Protein AF-A0A7K4RQ87-F1 (afdb_monomer_lite)

Structure (mmCIF, N/CA/C/O backbone):
data_AF-A0A7K4RQ87-F1
#
_entry.id   AF-A0A7K4RQ87-F1
#
loop_
_atom_site.group_PDB
_atom_site.id
_atom_site.type_symbol
_atom_site.label_atom_id
_atom_site.label_alt_id
_atom_site.label_comp_id
_atom_site.label_asym_id
_atom_site.label_entity_id
_atom_site.label_seq_id
_atom_site.pdbx_PDB_ins_code
_atom_site.Cartn_x
_atom_site.Cartn_y
_atom_site.Cartn_z
_atom_site.occupancy
_atom_site.B_iso_or_equiv
_atom_site.auth_seq_id
_atom_site.auth_comp_id
_atom_site.auth_asym_id
_atom_site.auth_atom_id
_atom_site.pdbx_PDB_model_num
ATOM 1 N N . CYS A 1 1 ? 6.239 17.007 -23.712 1.00 71.81 1 CYS A N 1
ATOM 2 C CA . CYS A 1 1 ? 6.981 16.562 -22.497 1.00 71.81 1 CYS A CA 1
ATOM 3 C C . CYS A 1 1 ? 7.692 15.211 -22.732 1.00 71.81 1 CYS A C 1
ATOM 5 O O . CYS A 1 1 ? 7.040 14.273 -23.178 1.00 71.81 1 CYS A O 1
ATOM 7 N N . ARG A 1 2 ? 9.006 15.061 -22.448 1.00 76.50 2 ARG A N 1
ATOM 8 C CA . ARG A 1 2 ? 9.736 13.784 -22.694 1.00 76.50 2 ARG A CA 1
ATOM 9 C C . ARG A 1 2 ? 9.227 12.616 -21.839 1.00 76.50 2 ARG A C 1
ATOM 11 O O . ARG A 1 2 ? 9.344 11.472 -22.269 1.00 76.50 2 ARG A O 1
ATOM 18 N N . ILE A 1 3 ? 8.670 12.903 -20.662 1.00 80.56 3 ILE A N 1
ATOM 19 C CA . ILE A 1 3 ? 8.140 11.894 -19.736 1.00 80.56 3 ILE A CA 1
ATOM 20 C C . ILE A 1 3 ? 6.882 11.239 -20.320 1.00 80.56 3 ILE A C 1
ATOM 22 O O . ILE A 1 3 ? 6.800 10.014 -20.329 1.00 80.56 3 ILE A O 1
ATOM 26 N N . LEU A 1 4 ? 5.961 12.027 -20.891 1.00 82.56 4 LEU A N 1
ATOM 27 C CA . LEU A 1 4 ? 4.746 11.512 -21.542 1.00 82.56 4 LEU A CA 1
ATOM 28 C C . LEU A 1 4 ? 5.076 10.559 -22.702 1.00 82.56 4 LEU A C 1
ATOM 30 O O . LEU A 1 4 ? 4.480 9.497 -22.822 1.00 82.56 4 LEU A O 1
ATOM 34 N N . LEU A 1 5 ? 6.093 10.887 -23.502 1.00 82.31 5 LEU A N 1
ATOM 35 C CA . LEU A 1 5 ? 6.500 10.060 -24.643 1.00 82.31 5 LEU A CA 1
ATOM 36 C C . LEU A 1 5 ? 7.247 8.782 -24.231 1.00 82.31 5 LEU A C 1
ATOM 38 O O . LEU A 1 5 ? 7.073 7.740 -24.852 1.00 82.31 5 LEU A O 1
ATOM 42 N N . LYS A 1 6 ? 8.125 8.854 -23.220 1.00 79.81 6 LYS A N 1
ATOM 43 C CA . LYS A 1 6 ? 8.990 7.720 -22.844 1.00 79.81 6 LYS A CA 1
ATOM 44 C C . LYS A 1 6 ? 8.372 6.796 -21.800 1.00 79.81 6 LYS A C 1
ATOM 46 O O . LYS A 1 6 ? 8.482 5.585 -21.938 1.00 79.81 6 LYS A O 1
ATOM 51 N N . LYS A 1 7 ? 7.785 7.361 -20.741 1.00 79.75 7 LYS A N 1
ATOM 52 C CA . LYS A 1 7 ? 7.268 6.595 -19.597 1.00 79.75 7 LYS A CA 1
ATOM 53 C C . LYS A 1 7 ? 5.813 6.193 -19.809 1.00 79.75 7 LYS A C 1
ATOM 55 O O . LYS A 1 7 ? 5.463 5.052 -19.554 1.00 79.75 7 LYS A O 1
ATOM 60 N N . TYR A 1 8 ? 5.009 7.116 -20.333 1.00 82.69 8 TYR A N 1
ATOM 61 C CA . TYR A 1 8 ? 3.589 6.889 -20.618 1.00 82.69 8 TYR A CA 1
ATOM 62 C C . TYR A 1 8 ? 3.322 6.458 -22.067 1.00 82.69 8 TYR A C 1
ATOM 64 O O . TYR A 1 8 ? 2.170 6.348 -22.463 1.00 82.69 8 TYR A O 1
ATOM 72 N N . ARG A 1 9 ? 4.389 6.240 -22.858 1.00 82.25 9 ARG A N 1
ATOM 73 C CA . ARG A 1 9 ? 4.355 5.750 -24.251 1.00 82.25 9 ARG A CA 1
ATOM 74 C C . ARG A 1 9 ? 3.374 6.494 -25.163 1.00 82.25 9 ARG A C 1
ATOM 76 O O . ARG A 1 9 ? 2.873 5.944 -26.137 1.00 82.25 9 ARG A O 1
ATOM 83 N N . LEU A 1 10 ? 3.119 7.765 -24.868 1.00 82.69 10 LEU A N 1
ATOM 84 C CA . LEU A 1 10 ? 2.154 8.549 -25.614 1.00 82.69 10 LEU A CA 1
ATOM 85 C C . LEU A 1 10 ? 2.664 8.788 -27.053 1.00 82.69 10 LEU A C 1
ATOM 87 O O . LEU A 1 10 ? 3.842 9.134 -27.217 1.00 82.69 10 LEU A O 1
ATOM 91 N N . PRO A 1 11 ? 1.820 8.645 -28.094 1.00 81.38 11 PRO A N 1
ATOM 92 C CA . PRO A 1 11 ? 2.209 8.961 -29.464 1.00 81.38 11 PRO A CA 1
ATOM 93 C C . PRO A 1 11 ? 2.705 10.402 -29.584 1.00 81.38 11 PRO A C 1
ATOM 95 O O . PRO A 1 11 ? 2.198 11.305 -28.915 1.00 81.38 11 PRO A O 1
ATOM 98 N N . ARG A 1 12 ? 3.688 10.638 -30.460 1.00 78.69 12 ARG A N 1
ATOM 99 C CA . ARG A 1 12 ? 4.236 11.990 -30.680 1.00 78.69 12 ARG A CA 1
ATOM 100 C C . ARG A 1 12 ? 3.188 12.966 -31.204 1.00 78.69 12 ARG A C 1
ATOM 102 O O . ARG A 1 12 ? 3.276 14.149 -30.898 1.00 78.69 12 ARG A O 1
ATOM 109 N N . ASP A 1 13 ? 2.202 12.439 -31.916 1.00 81.00 13 ASP A N 1
ATOM 110 C CA . ASP A 1 13 ? 1.131 13.202 -32.554 1.00 81.00 13 ASP A CA 1
ATOM 111 C C . ASP A 1 13 ? -0.057 13.433 -31.604 1.00 81.00 13 ASP A C 1
ATOM 113 O O . ASP A 1 13 ? -1.055 14.044 -31.975 1.00 81.00 1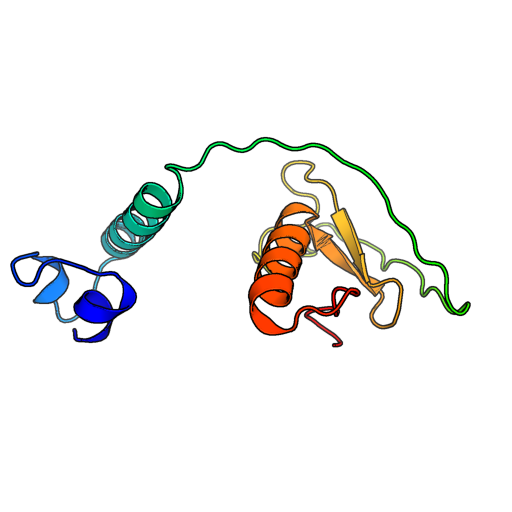3 ASP A O 1
ATOM 117 N N . HIS A 1 14 ? 0.027 12.937 -30.364 1.00 82.62 14 HIS A N 1
ATOM 118 C CA . HIS A 1 14 ? -1.043 13.057 -29.385 1.00 82.62 14 HIS A CA 1
ATOM 119 C C . HIS A 1 14 ? -1.100 14.469 -28.791 1.00 82.62 14 HIS A C 1
ATOM 121 O O . HIS A 1 14 ? -0.086 15.000 -28.339 1.00 82.62 14 HIS A O 1
ATOM 127 N N . GLU A 1 15 ? -2.303 15.038 -28.688 1.00 84.06 15 GLU A N 1
ATOM 128 C CA . GLU A 1 15 ? -2.539 16.407 -28.204 1.00 84.06 15 GLU A CA 1
ATOM 129 C C . GLU A 1 15 ? -1.883 16.677 -26.835 1.00 84.06 15 GLU A C 1
ATOM 131 O O . GLU A 1 15 ? -1.222 17.688 -26.628 1.00 84.06 15 GLU A O 1
ATOM 136 N N . TYR A 1 16 ? -1.969 15.728 -25.900 1.00 87.06 16 TYR A N 1
ATOM 137 C CA . TYR A 1 16 ? -1.337 15.838 -24.575 1.00 87.06 16 TYR A CA 1
ATOM 138 C C . TYR A 1 16 ? 0.199 15.939 -24.609 1.00 87.06 16 TYR A C 1
ATOM 140 O O . TYR A 1 16 ? 0.801 16.464 -23.674 1.00 87.06 16 TYR A O 1
ATOM 148 N N . ALA A 1 17 ? 0.865 15.467 -25.670 1.00 83.12 17 ALA A N 1
ATOM 149 C CA . ALA A 1 17 ? 2.322 15.531 -25.775 1.00 83.12 17 ALA A CA 1
ATOM 150 C C . ALA A 1 17 ? 2.837 16.963 -26.007 1.00 83.12 17 ALA A C 1
ATOM 152 O O . ALA A 1 17 ? 3.974 17.265 -25.602 1.00 83.12 17 ALA A O 1
ATOM 153 N N . SER A 1 18 ? 2.014 17.814 -26.633 1.00 82.25 18 SER A N 1
ATOM 154 C CA . SER A 1 18 ? 2.312 19.211 -26.969 1.00 82.25 18 SER A CA 1
ATOM 155 C C . SER A 1 18 ? 1.816 20.218 -25.925 1.00 82.25 18 SER A C 1
ATOM 157 O O . SER A 1 18 ? 2.243 21.372 -25.958 1.00 82.25 18 SER A O 1
ATOM 159 N N . LYS A 1 19 ? 0.993 19.795 -24.954 1.00 84.75 19 LYS A N 1
ATOM 160 C CA . LYS A 1 19 ? 0.555 20.650 -23.840 1.00 84.75 19 LYS A CA 1
ATOM 161 C C . LYS A 1 19 ? 1.692 20.932 -22.850 1.00 84.75 19 LYS A C 1
ATOM 163 O O . LYS A 1 19 ? 2.539 20.079 -22.571 1.00 84.75 19 LYS A O 1
ATOM 168 N N . LEU A 1 20 ? 1.690 22.151 -22.303 1.00 80.75 20 LEU A N 1
ATOM 169 C CA . LEU A 1 20 ? 2.603 22.591 -21.236 1.00 80.75 20 LEU A CA 1
ATOM 170 C C . LEU A 1 20 ? 2.259 21.952 -19.879 1.00 80.75 20 LEU A C 1
ATOM 172 O O . LEU A 1 20 ? 3.153 21.716 -19.072 1.00 80.75 20 LEU A O 1
ATOM 176 N N . GLY A 1 21 ? 0.984 21.628 -19.662 1.00 81.75 21 GLY A N 1
ATOM 177 C CA . GLY A 1 21 ? 0.466 20.927 -18.491 1.00 81.75 21 GLY A CA 1
ATOM 178 C C . GLY A 1 21 ? -0.825 20.193 -18.845 1.00 81.75 21 GLY A C 1
ATOM 179 O O . GLY A 1 21 ? -1.480 20.544 -19.826 1.00 81.75 21 GLY A O 1
ATOM 180 N N . LEU A 1 22 ? -1.149 19.159 -18.072 1.00 86.50 22 LEU A N 1
ATOM 181 C CA . LEU A 1 22 ? -2.365 18.367 -18.235 1.00 86.50 22 LEU A CA 1
ATOM 182 C C . LEU A 1 22 ? -3.352 18.710 -17.126 1.00 86.50 22 LEU A C 1
ATOM 184 O O . LEU A 1 22 ? -2.955 18.917 -15.978 1.00 86.50 22 LEU A O 1
ATOM 188 N N . LEU A 1 23 ? -4.628 18.768 -17.484 1.00 87.88 23 LEU A N 1
ATOM 189 C CA . LEU A 1 23 ? -5.732 18.836 -16.537 1.00 87.88 23 LEU A CA 1
ATOM 190 C C . LEU A 1 23 ? -5.918 17.474 -15.864 1.00 87.88 23 LEU A C 1
ATOM 192 O O . LEU A 1 23 ? -5.557 16.446 -16.426 1.00 87.88 23 LEU A O 1
ATOM 196 N N . GLU A 1 24 ? -6.537 17.458 -14.688 1.00 81.38 24 GLU A N 1
ATOM 197 C CA . GLU A 1 24 ? -6.738 16.240 -13.891 1.00 81.38 24 GLU A CA 1
ATOM 198 C C . GLU A 1 24 ? -7.388 15.097 -14.684 1.00 81.38 24 GLU A C 1
ATOM 200 O O . GLU A 1 24 ? -6.837 14.004 -14.748 1.00 81.38 24 GLU A O 1
ATOM 205 N N . ARG A 1 25 ? -8.452 15.389 -15.439 1.00 83.00 25 ARG A N 1
ATOM 206 C CA . ARG A 1 25 ? -9.094 14.410 -16.336 1.00 83.00 25 ARG A CA 1
ATOM 207 C C . ARG A 1 25 ? -8.149 13.855 -17.408 1.00 83.00 25 ARG A C 1
ATOM 209 O O . ARG A 1 25 ? -8.197 12.683 -17.744 1.00 83.00 25 ARG A O 1
ATOM 216 N N . GLU A 1 26 ? -7.258 14.691 -17.937 1.00 87.56 26 GLU A N 1
ATOM 217 C CA . GLU A 1 26 ? -6.283 14.272 -18.952 1.00 87.56 26 GLU A CA 1
ATOM 218 C C . GLU A 1 26 ? -5.160 13.427 -18.332 1.00 87.56 26 GLU A C 1
ATOM 220 O O . GLU A 1 26 ? -4.589 12.562 -18.996 1.00 87.56 26 GLU A O 1
ATOM 225 N N . ILE A 1 27 ? -4.835 13.667 -17.057 1.00 87.62 27 ILE A N 1
ATOM 226 C CA . ILE A 1 27 ? -3.902 12.840 -16.285 1.00 87.62 27 ILE A CA 1
ATOM 227 C C . ILE A 1 27 ? -4.523 11.461 -16.042 1.00 87.62 27 ILE A C 1
ATOM 229 O O . ILE A 1 27 ? -3.859 10.451 -16.280 1.00 87.62 27 ILE A O 1
ATOM 233 N N . GLU A 1 28 ? -5.788 11.415 -15.624 1.00 88.12 28 GLU A N 1
ATOM 234 C CA . GLU A 1 28 ? -6.545 10.173 -15.435 1.00 88.12 28 GLU A CA 1
ATOM 235 C C . GLU A 1 28 ? -6.606 9.350 -16.731 1.00 88.12 28 GLU A C 1
ATOM 237 O O . GLU A 1 28 ? -6.254 8.168 -16.717 1.00 88.12 28 GLU A O 1
ATOM 242 N N . ASP A 1 29 ? -6.917 9.986 -17.865 1.00 84.94 29 ASP A N 1
ATOM 243 C CA . ASP A 1 29 ? -6.948 9.339 -19.184 1.00 84.94 29 ASP A CA 1
ATOM 244 C C . ASP A 1 29 ? -5.588 8.723 -19.570 1.00 84.94 29 ASP A C 1
ATOM 246 O O . ASP A 1 29 ? -5.515 7.612 -20.111 1.00 84.94 29 ASP A O 1
ATOM 250 N N . VAL A 1 30 ? -4.480 9.418 -19.281 1.00 85.69 30 VAL A N 1
ATOM 251 C CA . VAL A 1 30 ? -3.120 8.910 -19.542 1.00 85.69 30 VAL A CA 1
ATOM 252 C C . VAL A 1 30 ? -2.777 7.727 -18.628 1.00 85.69 30 VAL A C 1
ATOM 254 O O . VAL A 1 30 ? -2.159 6.761 -19.085 1.00 85.69 30 VAL A O 1
ATOM 257 N N . LEU A 1 31 ? -3.177 7.772 -17.355 1.00 86.00 31 LEU A N 1
ATOM 258 C CA . LEU A 1 31 ? -2.930 6.697 -16.390 1.00 86.00 31 LEU A CA 1
ATOM 259 C C . LEU A 1 31 ? -3.759 5.444 -16.698 1.00 86.00 31 LEU A C 1
ATOM 261 O O . LEU A 1 31 ? -3.247 4.325 -16.608 1.00 86.00 31 LEU A O 1
ATOM 265 N N . GLN A 1 32 ? -5.014 5.610 -17.114 1.00 80.62 32 GLN A N 1
ATOM 266 C CA . GLN A 1 32 ? -5.909 4.493 -17.412 1.00 80.62 32 GLN A CA 1
ATOM 267 C C . GLN A 1 32 ? -5.454 3.683 -18.637 1.00 80.62 32 GLN A C 1
ATOM 269 O O . GLN A 1 32 ? -5.572 2.455 -18.636 1.00 80.62 32 GLN A O 1
ATOM 274 N N . ARG A 1 33 ? -4.850 4.332 -19.643 1.00 71.75 33 ARG A N 1
ATOM 275 C CA . ARG A 1 33 ? -4.256 3.648 -20.809 1.00 71.75 33 ARG A CA 1
ATOM 276 C C . ARG A 1 33 ? -3.110 2.706 -20.431 1.00 71.75 33 ARG A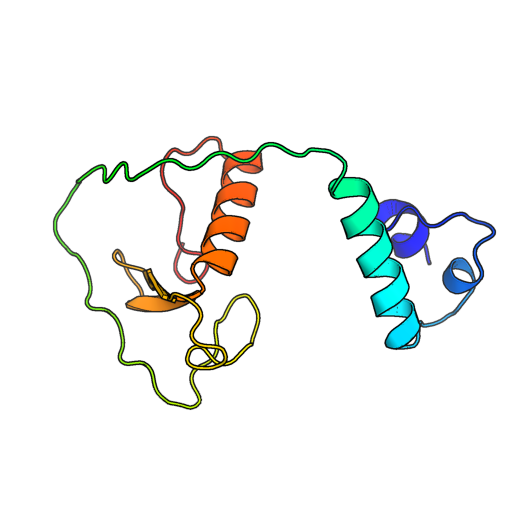 C 1
ATOM 278 O O . ARG A 1 33 ? -3.045 1.598 -20.955 1.00 71.75 33 ARG A O 1
ATOM 285 N N . LEU A 1 34 ? -2.255 3.093 -19.478 1.00 67.94 34 LEU A N 1
ATOM 286 C CA . LEU A 1 34 ? -1.192 2.212 -18.974 1.00 67.94 34 LEU A CA 1
ATOM 287 C C . LEU A 1 34 ? -1.752 0.974 -18.269 1.00 67.94 34 LEU A C 1
ATOM 289 O O . LEU A 1 34 ? -1.194 -0.116 -18.394 1.00 67.94 34 LEU A O 1
ATOM 293 N N . HIS A 1 35 ? -2.852 1.133 -17.531 1.00 61.84 35 HIS A N 1
ATOM 294 C CA . HIS A 1 35 ? -3.508 0.002 -16.887 1.00 61.84 35 HIS A CA 1
ATOM 295 C C . HIS A 1 35 ? -4.111 -0.962 -17.914 1.00 61.84 35 HIS A C 1
ATOM 297 O O . HIS A 1 35 ? -3.943 -2.168 -17.745 1.00 61.84 35 HIS A O 1
ATOM 303 N N . GLN A 1 36 ? -4.726 -0.455 -18.992 1.00 58.72 36 GLN A N 1
ATOM 304 C CA . GLN A 1 36 ? -5.304 -1.272 -20.072 1.00 58.72 36 GLN A CA 1
ATOM 305 C C . GLN A 1 36 ? -4.246 -2.038 -20.883 1.00 58.72 36 GLN A C 1
ATOM 307 O O . GLN A 1 36 ? -4.460 -3.205 -21.203 1.00 58.72 36 GLN A O 1
ATOM 312 N N . GLU A 1 37 ? -3.078 -1.444 -21.156 1.00 54.38 37 GLU A N 1
ATOM 313 C CA . GLU A 1 37 ? -1.960 -2.156 -21.804 1.00 54.38 37 GLU A CA 1
ATOM 314 C C . GLU A 1 37 ? -1.393 -3.290 -20.928 1.00 54.38 37 GLU A C 1
ATOM 316 O O . GLU A 1 37 ? -0.880 -4.277 -21.454 1.00 54.38 37 GLU A O 1
ATOM 321 N N . ARG A 1 38 ? -1.505 -3.181 -19.595 1.00 53.09 38 ARG A N 1
ATOM 322 C CA . ARG A 1 38 ? -0.997 -4.184 -18.640 1.00 53.09 38 ARG A CA 1
ATOM 323 C C . ARG A 1 38 ? -2.008 -5.297 -18.322 1.00 53.09 38 ARG A C 1
ATOM 325 O O . ARG A 1 38 ? -1.602 -6.326 -17.797 1.00 53.09 38 ARG A O 1
ATOM 332 N N . THR A 1 39 ? -3.299 -5.133 -18.640 1.00 45.34 39 THR A N 1
ATOM 333 C CA . THR A 1 39 ? -4.364 -6.088 -18.248 1.00 45.34 39 THR A CA 1
ATOM 334 C C . THR A 1 39 ? -4.648 -7.214 -19.249 1.00 45.34 39 THR A C 1
ATOM 336 O O . THR A 1 39 ? -5.551 -8.009 -19.010 1.00 45.34 39 THR A O 1
ATOM 339 N N . GLN A 1 40 ? -3.879 -7.365 -20.333 1.00 42.22 40 GLN A N 1
ATOM 340 C CA . GLN A 1 40 ? -4.042 -8.502 -21.259 1.00 42.22 40 GLN A CA 1
ATOM 341 C C . GLN A 1 40 ? -3.445 -9.835 -20.762 1.00 42.22 40 GLN A C 1
ATOM 343 O O . GLN A 1 40 ? -3.192 -10.727 -21.567 1.00 42.22 40 GLN A O 1
ATOM 348 N N . ASN A 1 41 ? -3.236 -10.011 -19.457 1.00 36.06 41 ASN A N 1
ATOM 349 C CA . ASN A 1 41 ? -2.812 -11.293 -18.901 1.00 36.06 41 ASN A CA 1
ATOM 350 C C . ASN A 1 41 ? -3.766 -11.714 -17.771 1.00 36.06 41 ASN A C 1
ATOM 352 O O . ASN A 1 41 ? -3.676 -11.169 -16.668 1.00 36.06 41 ASN A O 1
ATOM 356 N N . PRO A 1 42 ? -4.737 -12.603 -18.044 1.00 44.00 42 PRO A N 1
ATOM 357 C CA . PRO A 1 42 ? -5.598 -13.159 -17.023 1.00 44.00 42 PRO A CA 1
ATOM 358 C C . PRO A 1 42 ? -4.956 -14.438 -16.492 1.00 44.00 42 PRO A C 1
ATOM 360 O O . PRO A 1 42 ? -5.170 -15.510 -17.044 1.00 44.00 42 PRO A O 1
ATOM 363 N N . GLU A 1 43 ? -4.208 -14.335 -15.398 1.00 37.59 43 GLU A N 1
ATOM 364 C CA . GLU A 1 43 ? -3.958 -15.501 -14.552 1.00 37.59 43 GLU A CA 1
ATOM 365 C C . GLU A 1 43 ? -4.400 -15.193 -13.125 1.00 37.59 43 GLU A C 1
ATOM 367 O O . GLU A 1 43 ? -3.736 -14.555 -12.308 1.00 37.59 43 GLU A O 1
ATOM 372 N N . GLU A 1 44 ? -5.629 -15.632 -12.878 1.00 46.00 44 GLU A N 1
ATOM 373 C CA . GLU A 1 44 ? -6.153 -15.958 -11.570 1.00 46.00 44 GLU A CA 1
ATOM 374 C C . GLU A 1 44 ? -5.251 -17.018 -10.939 1.00 46.00 44 GLU A C 1
ATOM 376 O O . GLU A 1 44 ? -5.060 -18.101 -11.492 1.00 46.00 44 GLU A O 1
ATOM 381 N N . THR A 1 45 ? -4.722 -16.759 -9.747 1.00 34.62 45 THR A N 1
ATOM 382 C CA . THR A 1 45 ? -4.308 -17.862 -8.878 1.00 34.62 45 THR A CA 1
ATOM 383 C C . THR A 1 45 ? -4.435 -17.464 -7.416 1.00 34.62 45 THR A C 1
ATOM 385 O O . THR A 1 45 ? -3.683 -16.658 -6.869 1.00 34.62 45 THR A O 1
ATOM 388 N N . LEU A 1 46 ? -5.463 -18.039 -6.791 1.00 49.06 46 LEU A N 1
ATOM 389 C CA . LEU A 1 46 ? -5.516 -18.302 -5.361 1.00 49.06 46 LEU A CA 1
ATOM 390 C C . LEU A 1 46 ? -4.346 -19.216 -4.972 1.00 49.06 46 LEU A C 1
ATOM 392 O O . LEU A 1 46 ? -4.295 -20.324 -5.491 1.00 49.06 46 LEU A O 1
ATOM 396 N N . PHE A 1 47 ? -3.504 -18.824 -4.012 1.00 36.84 47 PHE A N 1
ATOM 397 C CA . PHE A 1 47 ? -2.990 -19.706 -2.943 1.00 36.84 47 PHE A CA 1
ATOM 398 C C . PHE A 1 47 ? -2.132 -18.877 -1.968 1.00 36.84 47 PHE A C 1
ATOM 400 O O . PHE A 1 47 ? -1.239 -18.152 -2.382 1.00 36.84 47 PHE A O 1
ATOM 407 N N . SER A 1 48 ? -2.544 -18.726 -0.709 1.00 37.62 48 SER A N 1
ATOM 408 C CA . SER A 1 48 ? -2.224 -19.597 0.439 1.00 37.62 48 SER A CA 1
ATOM 409 C C . SER A 1 48 ? -0.824 -19.373 1.008 1.00 37.62 48 SER A C 1
ATOM 411 O O . SER A 1 48 ? 0.169 -19.889 0.520 1.00 37.62 48 SER A O 1
ATOM 413 N N . GLN A 1 49 ? -0.818 -18.618 2.106 1.00 48.09 49 GLN A N 1
ATOM 414 C CA . GLN A 1 49 ? -0.137 -18.922 3.366 1.00 48.09 49 GLN A CA 1
ATOM 415 C C . GLN A 1 49 ? 1.110 -19.817 3.271 1.00 48.09 49 GLN A C 1
ATOM 417 O O . GLN A 1 49 ? 1.030 -21.033 3.420 1.00 48.09 49 GLN A O 1
ATOM 422 N N . THR A 1 50 ? 2.277 -19.188 3.211 1.00 36.84 50 THR A N 1
ATOM 423 C CA . THR A 1 50 ? 3.511 -19.760 3.756 1.00 36.84 50 THR A CA 1
ATOM 424 C C . THR A 1 50 ? 4.046 -18.804 4.813 1.00 36.84 50 THR A C 1
ATOM 426 O O . THR A 1 50 ? 4.762 -17.849 4.525 1.00 36.84 50 THR A O 1
ATOM 429 N N . LEU A 1 51 ? 3.630 -19.034 6.062 1.00 40.50 51 LEU A N 1
ATOM 430 C CA . LEU A 1 51 ? 4.239 -18.425 7.240 1.00 40.50 51 LEU A CA 1
ATOM 431 C C . LEU A 1 51 ? 5.537 -19.184 7.530 1.00 40.50 51 LEU A C 1
ATOM 433 O O . LEU A 1 51 ? 5.518 -20.204 8.213 1.00 40.50 51 LEU A O 1
ATOM 437 N N . HIS A 1 52 ? 6.659 -18.701 6.997 1.00 40.94 52 HIS A N 1
ATOM 438 C CA . HIS A 1 52 ? 7.964 -19.091 7.518 1.00 40.94 52 HIS A CA 1
ATOM 439 C C . HIS A 1 52 ? 8.209 -18.335 8.825 1.00 40.94 52 HIS A C 1
ATOM 441 O O . HIS A 1 52 ? 8.263 -17.107 8.884 1.00 40.94 52 HIS A O 1
ATOM 447 N N . GLN A 1 53 ? 8.238 -19.121 9.892 1.00 51.66 5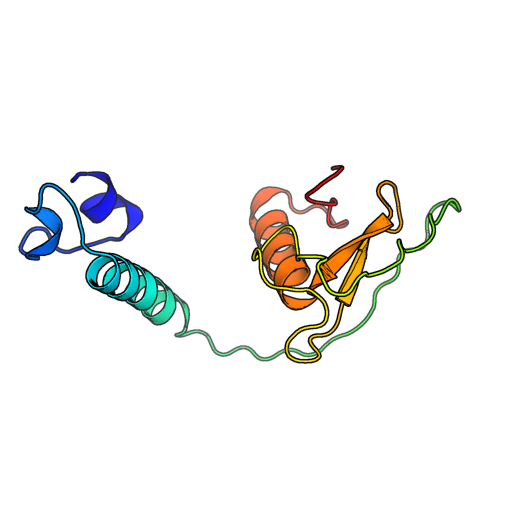3 GLN A N 1
ATOM 448 C CA . GLN A 1 53 ? 8.347 -18.726 11.281 1.00 51.66 53 GLN A CA 1
ATOM 449 C C . GLN A 1 53 ? 9.831 -18.678 11.656 1.00 51.66 53 GLN A C 1
ATOM 451 O O . GLN A 1 53 ? 10.430 -19.724 11.877 1.00 51.66 53 GLN A O 1
ATOM 456 N N . GLU A 1 54 ? 10.417 -17.481 11.749 1.00 40.84 54 GLU A N 1
ATOM 457 C CA . GLU A 1 54 ? 11.732 -17.278 12.370 1.00 40.84 54 GLU A CA 1
ATOM 458 C C . GLU A 1 54 ? 11.707 -16.045 13.306 1.00 40.84 54 GLU A C 1
ATOM 460 O O . GLU A 1 54 ? 11.549 -14.910 12.869 1.00 40.84 54 GLU A O 1
ATOM 465 N N . ASN A 1 55 ? 11.849 -16.316 14.614 1.00 44.50 55 ASN A N 1
ATOM 466 C CA . ASN A 1 55 ? 12.153 -15.415 15.746 1.00 44.50 55 ASN A CA 1
ATOM 467 C C . ASN A 1 55 ? 11.176 -14.270 16.138 1.00 44.50 55 ASN A C 1
ATOM 469 O O . ASN A 1 55 ? 11.432 -13.085 15.954 1.00 44.50 55 ASN A O 1
ATOM 473 N N . ASP A 1 56 ? 10.077 -14.646 16.798 1.00 53.91 56 ASP A N 1
ATOM 474 C CA . ASP A 1 56 ? 9.687 -14.294 18.187 1.00 53.91 56 ASP A CA 1
ATOM 475 C C . ASP A 1 56 ? 9.911 -12.885 18.790 1.00 53.91 56 ASP A C 1
ATOM 477 O O . ASP A 1 56 ? 10.145 -12.72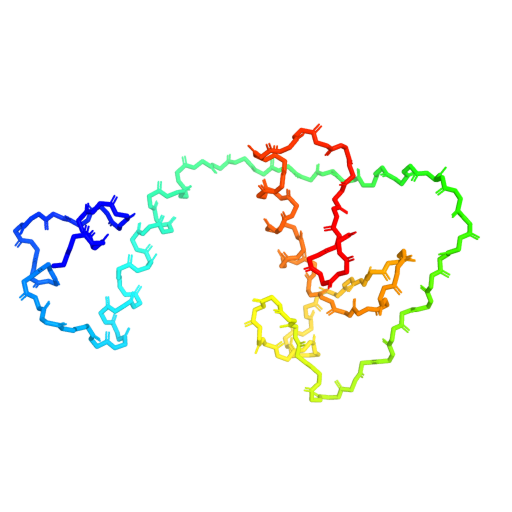8 19.990 1.00 53.91 56 ASP A O 1
ATOM 481 N N . ARG A 1 57 ? 9.696 -11.826 18.007 1.00 63.62 57 ARG A N 1
ATOM 482 C CA . ARG A 1 57 ? 9.079 -10.586 18.521 1.00 63.62 57 ARG A CA 1
ATOM 483 C C . ARG A 1 57 ? 8.062 -10.062 17.513 1.00 63.62 57 ARG A C 1
ATOM 485 O O . ARG A 1 57 ? 8.353 -9.151 16.747 1.00 63.62 57 ARG A O 1
ATOM 492 N N . CYS A 1 58 ? 6.87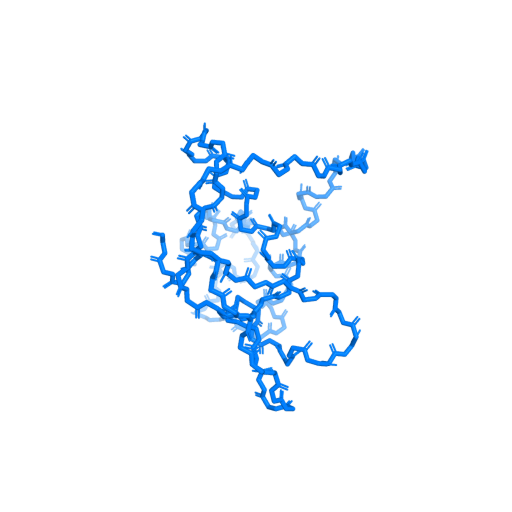1 -10.661 17.498 1.00 73.44 58 CYS A N 1
ATOM 493 C CA . CYS A 1 58 ? 5.742 -10.042 16.811 1.00 73.44 58 CYS A CA 1
ATOM 494 C C . CYS A 1 58 ? 5.296 -8.820 17.615 1.00 73.44 58 CYS A C 1
ATOM 496 O O . CYS A 1 58 ? 5.012 -8.931 18.805 1.00 73.44 58 CYS A O 1
ATOM 498 N N . ILE A 1 59 ? 5.280 -7.661 16.970 1.00 87.56 59 ILE A N 1
ATOM 499 C CA . ILE A 1 59 ? 4.748 -6.428 17.548 1.00 87.56 59 ILE A CA 1
ATOM 500 C C . ILE A 1 59 ? 3.242 -6.402 17.324 1.00 87.56 59 ILE A C 1
ATOM 502 O O . ILE A 1 59 ? 2.752 -6.885 16.298 1.00 87.56 59 ILE A O 1
ATOM 506 N N . ASP A 1 60 ? 2.523 -5.838 18.287 1.00 90.31 60 ASP A N 1
ATOM 507 C CA . ASP A 1 60 ? 1.075 -5.715 18.223 1.00 90.31 60 ASP A CA 1
ATOM 508 C C . ASP A 1 60 ? 0.638 -4.777 17.095 1.00 90.31 60 ASP A C 1
ATOM 510 O O . ASP A 1 60 ? 1.301 -3.792 16.746 1.00 90.31 60 ASP A O 1
ATOM 514 N N . GLN A 1 61 ? -0.513 -5.103 16.515 1.00 94.38 61 GLN A N 1
ATOM 515 C CA . GLN A 1 61 ? -1.182 -4.236 15.561 1.00 94.38 61 GLN A CA 1
ATOM 516 C C . GLN A 1 61 ? -1.591 -2.937 16.260 1.00 94.38 61 GLN A C 1
ATOM 518 O O . GLN A 1 61 ? -2.177 -2.969 17.342 1.00 94.38 61 GLN A O 1
ATOM 523 N N . LYS A 1 62 ? -1.312 -1.790 15.636 1.00 93.25 62 LYS A N 1
ATOM 524 C CA . LYS A 1 62 ? -1.815 -0.508 16.140 1.00 93.25 62 LYS A CA 1
ATOM 525 C C . LYS A 1 62 ? -3.332 -0.440 16.009 1.00 93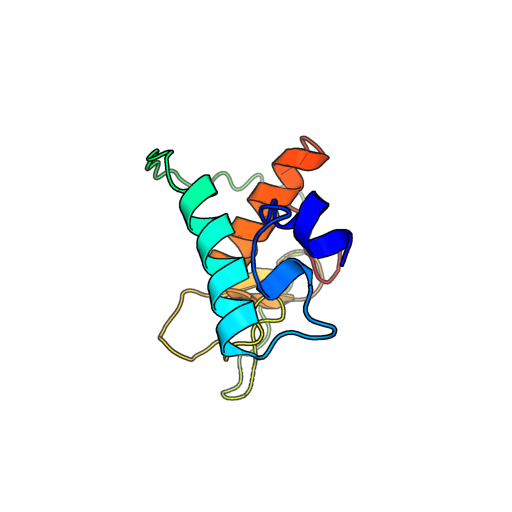.25 62 LYS A C 1
ATOM 527 O O . LYS A 1 62 ? -3.880 -0.899 15.005 1.00 93.25 62 LYS A O 1
ATOM 532 N N . GLU A 1 63 ? -3.979 0.184 16.990 1.00 93.06 63 GLU A N 1
ATOM 533 C CA . GLU A 1 63 ? -5.395 0.540 16.895 1.00 93.06 63 GLU A CA 1
ATOM 534 C C . GLU A 1 63 ? -5.650 1.369 15.632 1.00 93.06 63 GLU A C 1
ATOM 536 O O . GLU A 1 63 ? -4.782 2.127 15.196 1.00 93.06 63 GLU A O 1
ATOM 541 N N . ILE A 1 64 ? -6.821 1.164 15.028 1.00 92.25 64 ILE A N 1
ATOM 542 C CA . ILE A 1 64 ? -7.244 1.851 13.808 1.00 92.25 64 ILE A CA 1
ATOM 543 C C . ILE A 1 64 ? -8.349 2.825 14.198 1.00 92.25 64 ILE A C 1
ATOM 545 O O . ILE A 1 64 ? -9.446 2.398 14.567 1.00 92.25 64 ILE A O 1
ATOM 549 N N . GLY A 1 65 ? -8.048 4.117 14.137 1.00 89.88 65 GLY A N 1
ATOM 550 C CA . GLY A 1 65 ? -9.020 5.194 14.268 1.00 89.88 65 GLY A CA 1
ATOM 551 C C . GLY A 1 65 ? -9.835 5.402 12.989 1.00 89.88 65 GLY A C 1
ATOM 552 O O . GLY A 1 65 ? -9.466 4.947 11.908 1.00 89.88 65 GLY A O 1
ATOM 553 N N . GLU A 1 66 ? -10.948 6.129 13.104 1.00 87.69 66 GLU A N 1
ATOM 554 C CA . GLU A 1 66 ? -11.829 6.451 11.968 1.00 87.69 66 GLU A CA 1
ATOM 555 C C . GLU A 1 66 ? -11.137 7.312 10.901 1.00 87.69 66 GLU A C 1
ATOM 557 O O . GLU A 1 66 ? -11.428 7.178 9.718 1.00 87.69 66 GLU A O 1
ATOM 562 N N . GLU A 1 67 ? -10.182 8.144 11.314 1.00 88.12 67 GLU A N 1
ATOM 563 C CA . GLU A 1 67 ? -9.420 9.036 10.433 1.00 88.12 67 GLU A CA 1
ATOM 564 C C . GLU A 1 67 ? -8.102 8.413 9.942 1.00 88.12 67 GLU A C 1
ATOM 566 O O . GLU A 1 67 ? -7.325 9.068 9.241 1.00 88.12 67 GLU A O 1
ATOM 571 N N . ASP A 1 68 ? -7.809 7.160 10.311 1.00 91.38 68 ASP A N 1
ATOM 572 C CA . ASP A 1 68 ? -6.559 6.530 9.904 1.00 91.38 68 ASP A CA 1
ATOM 573 C C . ASP A 1 68 ? -6.587 6.157 8.421 1.00 91.38 68 ASP A C 1
ATOM 575 O O . ASP A 1 68 ? -7.495 5.489 7.921 1.00 91.38 68 ASP A O 1
ATOM 579 N N . VAL A 1 69 ? -5.524 6.540 7.718 1.00 94.62 69 VAL A N 1
ATOM 580 C CA . VAL A 1 69 ? -5.376 6.340 6.275 1.00 94.62 69 VAL A CA 1
ATOM 581 C C . VAL A 1 69 ? -4.289 5.324 5.954 1.00 94.62 69 VAL A C 1
ATOM 583 O O . VAL A 1 69 ? -3.246 5.241 6.607 1.00 94.62 69 VAL A O 1
ATOM 586 N N . CYS A 1 70 ? -4.501 4.549 4.893 1.00 95.00 70 CYS A N 1
ATOM 587 C CA . CYS A 1 70 ? -3.495 3.630 4.394 1.00 95.00 70 CYS A CA 1
ATOM 588 C C . CYS A 1 70 ? -2.315 4.424 3.810 1.00 95.00 70 CYS A C 1
ATOM 590 O O . CYS A 1 70 ? -2.507 5.193 2.868 1.00 95.00 70 CYS A O 1
ATOM 592 N N . PRO A 1 71 ? -1.068 4.193 4.252 1.00 93.75 71 PRO A N 1
ATOM 593 C CA . PRO A 1 71 ? 0.074 5.000 3.820 1.00 93.75 71 PRO A CA 1
ATOM 594 C C . PRO A 1 71 ? 0.504 4.752 2.365 1.00 93.75 71 PRO A C 1
ATOM 596 O O . PRO A 1 71 ? 1.348 5.476 1.846 1.00 93.75 71 PRO A O 1
ATOM 599 N N . ILE A 1 72 ? -0.051 3.729 1.703 1.00 94.62 72 ILE A N 1
ATOM 600 C CA . ILE A 1 72 ? 0.251 3.411 0.301 1.00 94.62 72 ILE A CA 1
ATOM 601 C C . ILE A 1 72 ? -0.737 4.102 -0.647 1.00 94.62 72 ILE A C 1
ATOM 603 O O . ILE A 1 72 ? -0.304 4.726 -1.611 1.00 94.62 72 ILE A O 1
ATOM 607 N N . CYS A 1 73 ? -2.049 3.995 -0.398 1.00 94.06 73 CYS A N 1
ATOM 608 C CA . CYS A 1 73 ? -3.079 4.562 -1.282 1.00 94.06 73 CYS A CA 1
ATOM 609 C C . CYS A 1 73 ? -3.719 5.858 -0.771 1.00 94.06 73 CYS A C 1
ATOM 611 O O . CYS A 1 73 ? -4.465 6.474 -1.519 1.00 94.06 73 CYS A O 1
ATOM 613 N N . GLN A 1 74 ? -3.431 6.270 0.467 1.00 93.50 74 GLN A N 1
ATOM 614 C CA . GLN A 1 74 ? -3.987 7.466 1.115 1.00 93.50 74 GLN A CA 1
ATOM 615 C C . GLN A 1 74 ? -5.523 7.473 1.218 1.00 93.50 74 GLN A C 1
ATOM 617 O O . GLN A 1 74 ? -6.131 8.525 1.368 1.00 93.50 74 GLN A O 1
ATOM 622 N N . GLU A 1 75 ? -6.151 6.297 1.162 1.00 93.06 75 GLU A N 1
ATOM 623 C CA . GLU A 1 75 ? -7.576 6.117 1.462 1.00 93.06 75 GLU A CA 1
ATOM 624 C C . GLU A 1 75 ? -7.742 5.726 2.936 1.00 93.06 75 GLU A C 1
ATOM 626 O O . GLU A 1 75 ? -6.878 5.036 3.488 1.00 93.06 75 GLU A O 1
ATOM 631 N N . GLU A 1 76 ? -8.848 6.140 3.552 1.00 93.12 76 GLU A N 1
ATOM 632 C CA . GLU A 1 76 ? -9.259 5.718 4.896 1.00 93.12 76 GLU A CA 1
ATOM 633 C C . GLU A 1 76 ? -9.247 4.187 5.016 1.00 93.12 76 GLU A C 1
ATOM 635 O O . GLU A 1 76 ? -9.767 3.473 4.155 1.00 93.12 76 GLU A O 1
ATOM 640 N N . LEU A 1 77 ? -8.661 3.676 6.099 1.00 90.88 77 LEU A N 1
ATOM 641 C CA . LEU A 1 77 ? -8.492 2.241 6.327 1.00 90.88 77 LEU A CA 1
ATOM 642 C C . LEU A 1 77 ? -9.822 1.523 6.565 1.00 90.88 77 LEU A C 1
ATOM 644 O O . LEU A 1 77 ? -10.013 0.395 6.117 1.00 90.88 77 LEU A O 1
ATOM 648 N N . LEU A 1 78 ? -10.740 2.171 7.281 1.00 88.69 78 LEU A N 1
ATOM 649 C CA . LEU A 1 78 ? -12.043 1.597 7.626 1.00 88.69 78 LEU A CA 1
ATOM 650 C C . LEU A 1 78 ? -13.097 1.819 6.535 1.00 88.69 78 LEU A C 1
ATOM 652 O O . LEU A 1 78 ? -14.178 1.220 6.567 1.00 88.69 78 LEU A O 1
ATOM 656 N N . GLN A 1 79 ? -12.785 2.638 5.533 1.00 77.38 79 GLN A N 1
ATOM 657 C CA . GLN A 1 79 ? -13.695 2.919 4.439 1.00 77.38 79 GLN A CA 1
ATOM 658 C C . GLN A 1 79 ? -13.787 1.709 3.503 1.00 77.38 79 GLN A C 1
ATOM 660 O O . GLN A 1 79 ? -12.818 1.000 3.234 1.00 77.38 79 GLN A O 1
ATOM 665 N N . LYS A 1 80 ? -14.993 1.450 2.986 1.00 70.06 80 LYS A N 1
ATOM 666 C CA . LYS A 1 80 ? -15.283 0.356 2.037 1.00 70.06 80 LYS A CA 1
ATOM 667 C C . LYS A 1 80 ? -15.044 -1.068 2.578 1.00 70.06 80 LYS A C 1
ATOM 669 O O . LYS A 1 80 ? -15.085 -2.001 1.778 1.00 70.06 80 LYS A O 1
ATOM 674 N N . MET A 1 81 ? -14.853 -1.256 3.894 1.00 75.62 81 MET A N 1
ATOM 675 C CA . MET A 1 81 ? -14.657 -2.577 4.529 1.00 75.62 81 MET A CA 1
ATOM 676 C C . MET A 1 81 ? -13.565 -3.411 3.829 1.00 75.62 81 MET A C 1
ATOM 678 O O . MET A 1 81 ? -13.696 -4.626 3.657 1.00 75.62 81 MET A O 1
ATOM 682 N N . LEU A 1 82 ? -12.501 -2.754 3.358 1.00 83.75 82 LEU A N 1
ATOM 683 C CA . LEU A 1 82 ? -11.388 -3.447 2.719 1.00 83.75 82 LEU A CA 1
ATOM 684 C C . LEU A 1 82 ? -10.582 -4.212 3.772 1.00 83.75 82 LEU A C 1
ATOM 686 O O . LEU A 1 82 ? -10.424 -3.740 4.896 1.00 83.75 82 LEU A O 1
ATOM 690 N N . PRO A 1 83 ? -10.032 -5.388 3.435 1.00 91.12 83 PRO A N 1
ATOM 691 C CA . PRO A 1 83 ? -9.242 -6.139 4.389 1.00 91.12 83 PRO A CA 1
ATOM 692 C C . PRO A 1 83 ? -7.903 -5.436 4.653 1.00 91.12 83 PRO A C 1
ATOM 694 O O . PRO A 1 83 ? -7.212 -4.983 3.731 1.00 91.12 83 PRO A O 1
ATOM 697 N N . ILE A 1 84 ? -7.531 -5.389 5.928 1.00 93.75 84 ILE A N 1
ATOM 698 C CA . ILE A 1 84 ? -6.343 -4.704 6.441 1.00 93.75 84 ILE A CA 1
ATOM 699 C C . ILE A 1 84 ? -5.343 -5.748 6.940 1.00 93.75 84 ILE A C 1
ATOM 701 O O . ILE A 1 84 ? -5.712 -6.786 7.484 1.00 93.75 84 ILE A O 1
ATOM 705 N N . THR A 1 85 ? -4.064 -5.463 6.740 1.00 95.00 85 THR A N 1
ATOM 706 C CA . THR A 1 85 ? -2.928 -6.173 7.330 1.00 95.00 85 THR A CA 1
ATOM 707 C C . THR A 1 85 ? -2.019 -5.170 8.038 1.00 95.00 85 THR A C 1
ATOM 709 O O . THR A 1 85 ? -2.206 -3.959 7.912 1.00 95.00 85 THR A O 1
ATOM 712 N N . TYR A 1 86 ? -1.022 -5.649 8.775 1.00 95.69 86 TYR A N 1
ATOM 713 C CA . TYR A 1 86 ? -0.098 -4.794 9.508 1.00 95.69 86 TYR A CA 1
ATOM 714 C C . TYR A 1 86 ? 1.330 -5.343 9.518 1.00 95.69 86 TYR A C 1
ATOM 716 O O . TYR A 1 86 ? 1.580 -6.527 9.272 1.00 95.69 86 TYR A O 1
ATOM 724 N N . CYS A 1 87 ? 2.293 -4.466 9.803 1.00 93.88 87 CYS A N 1
ATOM 725 C CA . CYS A 1 87 ? 3.689 -4.865 9.963 1.00 93.88 87 CYS A CA 1
ATOM 726 C C . CYS A 1 87 ? 3.914 -5.565 11.309 1.00 93.88 87 CYS A C 1
ATOM 728 O O . CYS A 1 87 ? 3.940 -4.912 12.351 1.00 93.88 87 CYS A O 1
ATOM 730 N N . ARG A 1 88 ? 4.155 -6.880 11.270 1.00 91.88 88 ARG A N 1
ATOM 731 C CA . ARG A 1 88 ? 4.388 -7.713 12.463 1.00 91.88 88 ARG A CA 1
ATOM 732 C C . ARG A 1 88 ? 5.796 -7.602 13.051 1.00 91.88 88 ARG A C 1
ATOM 734 O O . ARG A 1 88 ? 5.994 -7.993 14.191 1.00 91.88 88 ARG A O 1
ATOM 741 N N . TYR A 1 89 ? 6.764 -7.089 12.293 1.00 88.06 89 TYR A N 1
ATOM 742 C CA . TYR A 1 89 ? 8.185 -7.185 12.652 1.00 88.06 89 TYR A CA 1
ATOM 743 C C . TYR A 1 89 ? 8.765 -5.923 13.303 1.00 88.06 89 TYR A C 1
ATOM 745 O O . TYR A 1 89 ? 9.771 -6.009 14.000 1.00 88.06 89 TYR A O 1
ATOM 753 N N . SER A 1 90 ? 8.185 -4.740 13.061 1.00 90.00 90 SER A N 1
ATOM 754 C CA . SER A 1 90 ? 8.777 -3.476 13.535 1.00 90.00 90 SER A CA 1
ATOM 755 C C . SER A 1 90 ? 7.753 -2.378 13.838 1.00 90.00 90 SER A C 1
ATOM 757 O O . SER A 1 90 ? 7.662 -1.925 14.975 1.00 90.00 90 SER A O 1
ATOM 759 N N . CYS A 1 91 ? 6.986 -1.902 12.853 1.00 93.12 91 CYS A N 1
ATOM 760 C CA . CYS A 1 91 ? 6.263 -0.638 13.035 1.00 93.12 91 CYS A CA 1
ATOM 761 C C . CYS A 1 91 ? 4.795 -0.771 13.464 1.00 93.12 91 CYS A C 1
ATOM 763 O O . CYS A 1 91 ? 4.203 0.246 13.830 1.00 93.12 91 CYS A O 1
ATOM 765 N N . GLY A 1 92 ? 4.189 -1.965 13.387 1.00 93.31 92 GLY A N 1
ATOM 766 C CA . GLY A 1 92 ? 2.785 -2.204 13.766 1.00 93.31 92 GLY A CA 1
ATOM 767 C C . GLY A 1 92 ? 1.744 -1.469 12.908 1.00 93.31 92 GLY A C 1
ATOM 768 O O . GLY A 1 92 ? 0.553 -1.546 13.193 1.00 93.31 92 GLY A O 1
ATOM 769 N N . ASN A 1 93 ? 2.173 -0.730 11.876 1.00 95.00 93 ASN A N 1
ATOM 770 C CA . ASN A 1 93 ? 1.298 0.116 11.065 1.00 95.00 93 ASN A CA 1
ATOM 771 C C . ASN A 1 93 ? 0.385 -0.709 10.158 1.00 95.00 93 ASN A C 1
ATOM 773 O O . ASN A 1 93 ? 0.806 -1.722 9.592 1.00 95.00 93 ASN A O 1
ATOM 777 N N . ASN A 1 94 ? -0.827 -0.191 9.978 1.00 95.38 94 ASN A N 1
ATOM 778 C CA . ASN A 1 94 ? -1.901 -0.787 9.202 1.00 95.38 94 ASN A CA 1
ATOM 779 C C . ASN A 1 94 ? -1.836 -0.390 7.722 1.00 95.38 94 ASN A C 1
ATOM 781 O O . ASN A 1 94 ? -1.526 0.750 7.369 1.00 95.38 94 ASN A O 1
ATOM 785 N N . VAL A 1 95 ? -2.128 -1.346 6.845 1.00 95.31 95 VAL A N 1
ATOM 786 C CA . VAL A 1 95 ? -2.095 -1.191 5.389 1.00 95.31 95 VAL A CA 1
ATOM 787 C C . VAL A 1 95 ? -3.179 -2.076 4.775 1.00 95.31 95 VAL A C 1
ATOM 789 O O . VAL A 1 95 ? -3.377 -3.206 5.211 1.00 95.31 95 VAL A O 1
ATOM 792 N N . HIS A 1 96 ? -3.857 -1.620 3.722 1.00 96.06 96 HIS A N 1
ATOM 793 C CA . HIS A 1 96 ? -4.748 -2.495 2.957 1.00 96.06 96 HIS A CA 1
ATOM 794 C C . HIS A 1 96 ? -3.993 -3.705 2.389 1.00 96.06 96 HIS A C 1
ATOM 796 O O . HIS A 1 96 ? -2.915 -3.551 1.806 1.00 96.06 96 HIS A O 1
ATOM 802 N N . ILE A 1 97 ? -4.598 -4.896 2.447 1.00 94.88 97 ILE A N 1
ATOM 803 C CA . ILE A 1 97 ? -4.003 -6.113 1.864 1.00 94.88 97 ILE A CA 1
ATOM 804 C C . ILE A 1 97 ? -3.698 -5.911 0.377 1.00 94.88 97 ILE A C 1
ATOM 806 O O . ILE A 1 97 ? -2.620 -6.275 -0.084 1.00 94.88 97 ILE A O 1
ATOM 810 N N . LYS A 1 98 ? -4.607 -5.269 -0.369 1.00 94.44 98 LYS A N 1
ATOM 811 C CA . LYS A 1 98 ? -4.406 -4.966 -1.795 1.00 94.44 98 LYS A CA 1
ATOM 812 C C . LYS A 1 98 ? -3.142 -4.135 -2.031 1.00 94.44 98 LYS A C 1
ATOM 814 O O . LYS A 1 98 ? -2.383 -4.420 -2.951 1.00 94.44 98 LYS A O 1
ATOM 819 N N . CYS A 1 99 ? -2.912 -3.123 -1.201 1.00 95.00 99 CYS A N 1
ATOM 820 C CA . CYS A 1 99 ? -1.746 -2.256 -1.315 1.00 95.00 99 CYS A CA 1
ATOM 821 C C . CYS A 1 99 ? -0.452 -2.994 -0.961 1.00 95.00 99 CYS A C 1
ATOM 823 O O . CYS A 1 99 ? 0.545 -2.835 -1.660 1.00 95.00 99 CYS A O 1
ATOM 825 N N . MET A 1 100 ? -0.481 -3.833 0.079 1.00 94.75 100 MET A N 1
ATOM 826 C CA . MET A 1 100 ? 0.677 -4.645 0.458 1.00 94.75 100 MET A CA 1
ATOM 827 C C . MET A 1 100 ? 1.000 -5.716 -0.593 1.00 94.75 100 MET A C 1
ATOM 829 O O . MET A 1 100 ? 2.170 -5.994 -0.828 1.00 94.75 100 MET A O 1
ATOM 833 N N . LYS A 1 101 ? -0.013 -6.270 -1.274 1.00 93.75 101 LYS A N 1
ATOM 834 C CA . LYS A 1 101 ? 0.187 -7.197 -2.396 1.00 93.75 101 LYS A CA 1
ATOM 835 C C . LYS A 1 101 ? 0.923 -6.524 -3.553 1.00 93.75 101 LYS A C 1
ATOM 837 O O . LYS A 1 101 ? 1.947 -7.028 -3.982 1.00 93.75 101 LYS A O 1
ATOM 842 N N . ILE A 1 102 ? 0.454 -5.351 -3.988 1.00 93.38 102 ILE A N 1
ATOM 843 C CA . ILE A 1 102 ? 1.123 -4.585 -5.052 1.00 93.38 102 ILE A CA 1
ATOM 844 C C . ILE A 1 102 ? 2.584 -4.315 -4.675 1.00 93.38 102 ILE A C 1
ATOM 846 O O . ILE A 1 102 ? 3.474 -4.430 -5.509 1.00 93.38 102 ILE A O 1
ATOM 850 N N . TRP A 1 103 ? 2.836 -3.961 -3.413 1.00 92.56 103 TRP A N 1
ATOM 851 C CA . TRP A 1 103 ? 4.191 -3.748 -2.916 1.00 92.56 103 TRP A CA 1
ATOM 852 C C . TRP A 1 103 ? 5.062 -5.011 -2.986 1.00 92.56 103 TRP A C 1
ATOM 854 O O . TRP A 1 103 ? 6.197 -4.919 -3.446 1.00 92.56 103 TRP A O 1
ATOM 864 N N . ALA A 1 104 ? 4.534 -6.162 -2.560 1.00 91.50 104 ALA A N 1
ATOM 865 C CA . ALA A 1 104 ? 5.219 -7.449 -2.650 1.00 91.50 104 ALA A CA 1
ATOM 866 C C . ALA A 1 104 ? 5.573 -7.798 -4.103 1.00 91.50 104 ALA A C 1
ATOM 868 O O . ALA A 1 104 ? 6.741 -8.029 -4.397 1.00 91.50 104 ALA A O 1
ATOM 869 N N . ASP A 1 105 ? 4.598 -7.700 -5.013 1.00 89.81 105 ASP A N 1
ATOM 870 C CA . ASP A 1 105 ? 4.783 -8.002 -6.436 1.00 89.81 105 ASP A CA 1
ATOM 871 C C . ASP A 1 105 ? 5.922 -7.151 -7.045 1.00 89.81 105 ASP A C 1
ATOM 873 O O . ASP A 1 105 ? 6.741 -7.643 -7.819 1.00 89.81 105 ASP A O 1
ATOM 877 N N . TYR A 1 106 ? 6.027 -5.873 -6.655 1.00 87.94 106 TYR A N 1
ATOM 878 C CA . TYR A 1 106 ? 7.122 -5.000 -7.095 1.00 87.94 106 TYR A CA 1
ATOM 879 C C . TYR A 1 106 ? 8.484 -5.335 -6.473 1.00 87.94 106 TYR A C 1
ATOM 881 O O . TYR A 1 106 ? 9.507 -5.061 -7.100 1.00 87.94 106 TYR A O 1
ATOM 889 N N . GLN A 1 107 ? 8.536 -5.861 -5.247 1.00 84.56 107 GLN A N 1
ATOM 890 C CA . GLN A 1 107 ? 9.802 -6.281 -4.635 1.00 84.56 107 GLN A CA 1
ATOM 891 C C . GLN A 1 107 ? 10.325 -7.577 -5.246 1.00 84.56 107 GLN A C 1
ATOM 893 O O . GLN A 1 107 ? 11.528 -7.677 -5.493 1.00 84.56 107 GLN A O 1
ATOM 898 N N . ASP A 1 108 ? 9.433 -8.518 -5.550 1.00 79.69 108 ASP A N 1
ATOM 899 C CA . ASP A 1 108 ? 9.784 -9.778 -6.205 1.00 79.69 108 ASP A CA 1
ATOM 900 C C . ASP A 1 108 ? 10.429 -9.524 -7.577 1.00 79.69 108 ASP A C 1
ATOM 902 O O . ASP A 1 108 ? 11.447 -10.135 -7.903 1.00 79.69 108 ASP A O 1
ATOM 906 N N . GLU A 1 109 ? 9.921 -8.545 -8.341 1.00 77.25 109 GLU A N 1
ATOM 907 C CA . GLU A 1 109 ? 10.522 -8.107 -9.614 1.00 77.25 109 GLU A CA 1
ATOM 908 C C . GLU A 1 109 ? 11.962 -7.561 -9.461 1.00 77.25 109 GLU A C 1
ATOM 910 O O . GLU A 1 109 ? 12.717 -7.546 -10.437 1.00 77.25 109 GLU A O 1
ATOM 915 N N . LEU A 1 110 ? 12.353 -7.086 -8.270 1.00 74.44 110 LEU A N 1
ATOM 916 C CA . LEU A 1 110 ? 13.620 -6.382 -8.042 1.00 74.44 110 LEU A CA 1
ATOM 917 C C . LEU A 1 110 ? 14.683 -7.219 -7.323 1.00 74.44 110 LEU A C 1
ATOM 919 O O . LEU A 1 110 ? 15.854 -7.138 -7.699 1.00 74.44 110 LEU A O 1
ATOM 923 N N . GLU A 1 111 ? 14.316 -7.966 -6.278 1.00 67.75 111 GLU A N 1
ATOM 924 C CA . GLU A 1 111 ? 15.295 -8.536 -5.337 1.00 67.75 111 GLU A CA 1
ATOM 925 C C . GLU A 1 111 ? 15.277 -10.073 -5.221 1.00 67.75 111 GLU A C 1
ATOM 927 O O . GLU A 1 111 ? 16.210 -10.607 -4.626 1.00 67.75 111 GLU A O 1
ATOM 932 N N . ASN A 1 112 ? 14.328 -10.814 -5.827 1.00 69.25 112 ASN A N 1
ATOM 933 C CA . ASN A 1 112 ? 14.186 -12.282 -5.648 1.00 69.25 112 ASN A CA 1
ATOM 934 C C . ASN A 1 112 ? 14.299 -12.724 -4.167 1.00 69.25 112 ASN A C 1
ATOM 936 O O . ASN A 1 112 ? 14.762 -13.826 -3.859 1.00 69.25 112 ASN A O 1
ATOM 940 N N . ASP A 1 113 ? 13.933 -11.838 -3.241 1.00 71.88 113 ASP A N 1
ATOM 941 C CA . ASP A 1 113 ? 14.024 -12.082 -1.810 1.00 71.88 113 ASP A CA 1
ATOM 942 C C . ASP A 1 113 ? 12.731 -12.769 -1.372 1.00 71.88 113 ASP A C 1
ATOM 944 O O . ASP A 1 113 ? 11.637 -12.346 -1.730 1.00 71.88 113 ASP A O 1
ATOM 948 N N . SER A 1 114 ? 12.841 -13.849 -0.604 1.00 72.31 114 SER A N 1
ATOM 949 C CA . SER A 1 114 ? 11.667 -14.638 -0.194 1.00 72.31 114 SER A CA 1
ATOM 950 C C . SER A 1 114 ? 10.772 -13.921 0.826 1.00 72.31 114 SER A C 1
ATOM 952 O O . SER A 1 114 ? 9.669 -14.383 1.120 1.00 72.31 114 SER A O 1
ATOM 954 N N . VAL A 1 115 ? 11.249 -12.806 1.392 1.00 82.94 115 VAL A N 1
ATOM 955 C CA . VAL A 1 115 ? 10.573 -12.067 2.459 1.00 82.94 115 VAL A CA 1
ATOM 956 C C . VAL A 1 115 ? 10.261 -10.647 2.008 1.00 82.94 115 VAL A C 1
ATOM 958 O O . VAL A 1 115 ? 11.152 -9.832 1.773 1.00 82.94 115 VAL A O 1
ATOM 961 N N . VAL A 1 116 ? 8.969 -10.321 1.983 1.00 86.69 116 VAL A N 1
ATOM 962 C CA . VAL A 1 116 ? 8.496 -8.968 1.681 1.00 86.69 116 VAL A CA 1
ATOM 963 C C . VAL A 1 116 ? 8.872 -8.016 2.817 1.00 86.69 116 VAL A C 1
ATOM 965 O O . VAL A 1 116 ? 8.402 -8.158 3.951 1.00 86.69 116 VAL A O 1
ATOM 968 N N . LYS A 1 117 ? 9.678 -6.999 2.501 1.00 90.31 117 LYS A N 1
ATOM 969 C CA . LYS A 1 117 ? 10.100 -5.959 3.452 1.00 90.31 117 LYS A CA 1
ATOM 970 C C . LYS A 1 117 ? 8.992 -4.934 3.639 1.00 90.31 117 LYS A C 1
ATOM 972 O O . LYS A 1 117 ? 8.286 -4.580 2.691 1.00 90.31 117 LYS A O 1
ATOM 977 N N . CYS A 1 118 ? 8.843 -4.401 4.847 1.00 92.19 118 CYS A N 1
ATOM 978 C CA . CYS A 1 118 ? 7.801 -3.412 5.107 1.00 92.19 118 CYS A CA 1
ATOM 979 C C . CYS A 1 118 ? 8.138 -2.087 4.396 1.00 92.19 118 CYS A C 1
ATOM 981 O O . CYS A 1 118 ? 9.233 -1.561 4.590 1.00 92.19 118 CYS A O 1
ATOM 983 N N . PRO A 1 119 ? 7.213 -1.460 3.647 1.00 91.56 119 PRO A N 1
ATOM 984 C CA . PRO A 1 119 ? 7.501 -0.194 2.965 1.00 91.56 119 PRO A CA 1
ATOM 985 C C . PRO A 1 119 ? 7.828 0.965 3.920 1.00 91.56 119 PRO A C 1
ATOM 987 O O . PRO A 1 119 ? 8.452 1.941 3.512 1.00 91.56 119 PRO A O 1
ATOM 990 N N . LEU A 1 120 ? 7.405 0.868 5.184 1.00 92.62 120 LEU A N 1
ATOM 991 C CA . LEU A 1 120 ? 7.496 1.955 6.163 1.00 92.62 120 LEU A CA 1
ATOM 992 C C . LEU A 1 120 ? 8.748 1.874 7.034 1.00 92.62 120 LEU A C 1
ATOM 994 O O . LEU A 1 120 ? 9.300 2.906 7.398 1.00 92.62 120 LEU A O 1
ATOM 998 N N . CYS A 1 121 ? 9.180 0.664 7.387 1.00 91.56 121 CYS A N 1
ATOM 999 C CA . CYS A 1 121 ? 10.310 0.450 8.295 1.00 91.56 121 CYS A CA 1
ATOM 1000 C C . CYS A 1 121 ? 11.447 -0.391 7.702 1.00 91.56 121 CYS A C 1
ATOM 1002 O O . CYS A 1 121 ? 12.465 -0.511 8.370 1.00 91.56 121 CYS A O 1
ATOM 1004 N N . ARG A 1 122 ? 11.280 -0.885 6.464 1.00 87.12 122 ARG A N 1
ATOM 1005 C CA . ARG A 1 122 ? 12.215 -1.723 5.697 1.00 87.12 122 ARG A CA 1
ATOM 1006 C C . ARG A 1 122 ? 12.626 -2.983 6.442 1.00 87.12 122 ARG A C 1
ATOM 1008 O O . ARG A 1 122 ? 13.696 -2.982 7.080 1.00 87.12 122 ARG A O 1
#

Sequence (122 aa):
CRILLKKYRLPRDHEYASKLGLLEREIEDVLQRLHQERTQNPEETLFSQTLHQENDRCIDQKEIGEEDVCPICQEELLQKMLPITYCRYSCGNNVHIKCMKIWADYQDELENDSVVKCPLCR

pLDDT: mean 78.79, std 17.53, range [34.62, 96.06]

Organism: Columbina picui (NCBI:txid115618)

Radius of gyration: 18.88 Å; chains: 1; bounding box: 31×42×51 Å

Foldseek 3Di:
DVCCCPVLVDDCPDPVVPDPDDDPVRVVVSVVVVVVVVPPDDDDDDDDDDPPDDDDQFDAADDFDQCDAAPQPRHRPPPPVADWDADRPPDNYIHGPVRQVVQQVVVCVPPVDPDRDDPPPD

InterPro domains:
  IPR001841 Zinc finger, RING-type [PS50089] (70-122)
  IPR013083 Zinc finger, RING/FYVE/PHD-type [G3DSA:3.30.40.10] (33-122)
  IPR039903 E3 ubiquitin-protein ligase Zswim2 [PTHR21540] (3-122)

Secondary structure (DSSP, 8-state):
-HHHHHTS---TT-HHHH-SS--HHHHHHHHHHHHHHH-----------------S-PPPPPP--TT-B-TTT-SBSSGGG--EEE-TTTT--EEEHHHHHHHHHHHHHHH--SSPPPTTT-